Protein AF-A0A348PD63-F1 (afdb_monomer)

Secondary structure (DSSP, 8-state):
-----PPPPP-------SS------PPPS---SS-------S------S-TT-SS-SSEESHHHHHHHHHT-EE--S--TT-SS-SSEESHHHHHHHHHT-EEPP-

Sequence (106 aa):
MGVAVMAPVAADKFSRSSKDKVELAIPTNDDFSSTTVLFSTAGGSTPPACPADLNLNGVVDGPDLAILLGAWGPCPGVCPADFNGDGVVGGSDLSVVLSAWGPCPL

Foldseek 3Di:
DDDDDDDDDDDDDDDDDDDDDDDDDDDDPPDPDPPPPPPPPVDPDPQQPQLQPPVSPQFLDDVSLVLLVVQAFAQPDDDSQPPVPPRGSDPVSSVSSVVRGTGGDD

pLDDT: mean 74.73, std 22.44, range [37.22, 98.38]

Structure (mmCIF, N/CA/C/O backbone):
data_AF-A0A348PD63-F1
#
_entry.id   AF-A0A348PD63-F1
#
loop_
_atom_site.group_PDB
_atom_site.id
_atom_site.type_symbol
_atom_site.label_atom_id
_atom_site.label_alt_id
_atom_site.label_comp_id
_atom_site.label_asym_id
_atom_site.label_entity_id
_atom_site.label_seq_id
_atom_site.pdbx_PDB_ins_code
_atom_site.Cartn_x
_atom_site.Cartn_y
_atom_site.Cartn_z
_atom_site.occupancy
_atom_site.B_iso_or_equiv
_atom_site.auth_seq_id
_atom_site.auth_comp_id
_atom_site.auth_asym_id
_atom_site.auth_atom_id
_atom_site.pdbx_PDB_model_num
ATOM 1 N N . MET A 1 1 ? -22.053 22.975 -63.909 1.00 50.75 1 MET A N 1
ATOM 2 C CA . MET A 1 1 ? -20.599 22.780 -64.084 1.00 50.75 1 MET A CA 1
ATOM 3 C C . MET A 1 1 ? -19.859 23.924 -63.404 1.00 50.75 1 MET A C 1
ATOM 5 O O . MET A 1 1 ? -20.189 25.063 -63.694 1.00 50.75 1 MET A O 1
ATOM 9 N N . GLY A 1 2 ? -18.881 23.617 -62.547 1.00 52.53 2 GLY A N 1
ATOM 10 C CA . GLY A 1 2 ? -17.803 24.542 -62.172 1.00 52.53 2 GLY A CA 1
ATOM 11 C C . GLY A 1 2 ? -18.030 25.390 -60.920 1.00 52.53 2 GLY A C 1
ATOM 12 O O . GLY A 1 2 ? -18.446 26.536 -61.023 1.00 52.53 2 GLY A O 1
ATOM 13 N N . VAL A 1 3 ? -17.661 24.864 -59.751 1.00 46.19 3 VAL A N 1
ATOM 14 C CA . VAL A 1 3 ? -17.217 25.701 -58.627 1.00 46.19 3 VAL A CA 1
ATOM 15 C C . VAL A 1 3 ? -15.694 25.613 -58.574 1.00 46.19 3 VAL A C 1
ATOM 17 O O . VAL A 1 3 ? -15.145 24.523 -58.436 1.00 46.19 3 VAL A O 1
ATOM 20 N N . ALA A 1 4 ? -15.007 26.742 -58.744 1.00 43.75 4 ALA A N 1
ATOM 21 C CA . ALA A 1 4 ? -13.559 26.842 -58.599 1.00 43.75 4 ALA A CA 1
ATOM 22 C C . ALA A 1 4 ? -13.232 27.896 -57.532 1.00 43.75 4 ALA A C 1
ATOM 24 O O . ALA A 1 4 ? -13.240 29.093 -57.792 1.00 43.75 4 ALA A O 1
ATOM 25 N N . VAL A 1 5 ? -13.047 27.382 -56.315 1.00 42.28 5 VAL A N 1
ATOM 26 C CA . VAL A 1 5 ? -11.943 27.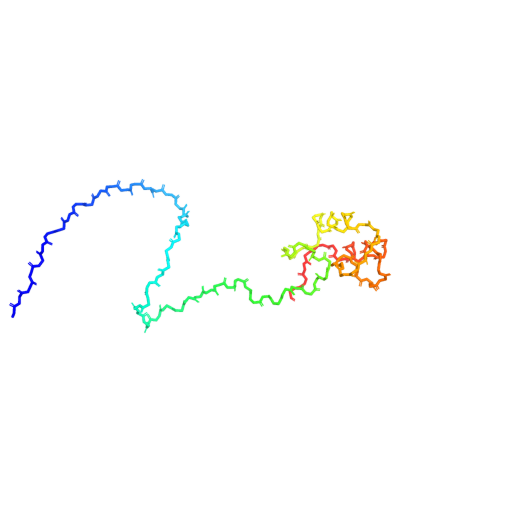645 -55.379 1.00 42.28 5 VAL A CA 1
ATOM 27 C C . VAL A 1 5 ? -11.454 29.096 -55.259 1.00 42.28 5 VAL A C 1
ATOM 29 O O . VAL A 1 5 ? -10.690 29.596 -56.081 1.00 42.28 5 VAL A O 1
ATOM 32 N N . MET A 1 6 ? -11.812 29.715 -54.129 1.00 40.38 6 MET A N 1
ATOM 33 C CA . MET A 1 6 ? -11.092 30.849 -53.547 1.00 40.38 6 MET A CA 1
ATOM 34 C C . MET A 1 6 ? -9.708 30.380 -53.062 1.00 40.38 6 MET A C 1
ATOM 36 O O . MET A 1 6 ? -9.578 29.312 -52.467 1.00 40.38 6 MET A O 1
ATOM 40 N N . ALA A 1 7 ? -8.695 31.196 -53.343 1.00 50.41 7 ALA A N 1
ATOM 41 C CA . ALA A 1 7 ? -7.270 30.978 -53.102 1.00 50.41 7 ALA A CA 1
ATOM 42 C C . ALA A 1 7 ? -6.890 30.593 -51.649 1.00 50.41 7 ALA A C 1
ATOM 44 O O . ALA A 1 7 ? -7.601 30.957 -50.709 1.00 50.41 7 ALA A O 1
ATOM 45 N N . PRO A 1 8 ? -5.739 29.919 -51.437 1.00 42.69 8 PRO A N 1
ATOM 46 C CA . PRO A 1 8 ? -5.274 29.563 -50.102 1.00 42.69 8 PRO A CA 1
ATOM 47 C C . PRO A 1 8 ? -4.754 30.802 -49.360 1.00 42.69 8 PRO A C 1
ATOM 49 O O . PRO A 1 8 ? -3.886 31.521 -49.858 1.00 42.69 8 PRO A O 1
ATOM 52 N N . VAL A 1 9 ? -5.264 31.039 -48.150 1.00 44.38 9 VAL A N 1
ATOM 53 C CA . VAL A 1 9 ? -4.624 31.954 -47.198 1.00 44.38 9 VAL A CA 1
ATOM 54 C C . VAL A 1 9 ? -3.310 31.332 -46.723 1.00 44.38 9 VAL A C 1
ATOM 56 O O . VAL A 1 9 ? -3.218 30.129 -46.477 1.00 44.38 9 VAL A O 1
ATOM 59 N N . ALA A 1 10 ? -2.283 32.173 -46.685 1.00 40.00 10 ALA A N 1
ATOM 60 C CA . ALA A 1 10 ? -0.897 31.829 -46.441 1.00 40.00 10 ALA A CA 1
ATOM 61 C C . ALA A 1 10 ? -0.680 31.042 -45.139 1.00 40.00 10 ALA A C 1
ATOM 63 O O . ALA A 1 10 ? -1.284 31.319 -44.104 1.00 40.00 10 ALA A O 1
ATOM 64 N N . ALA A 1 11 ? 0.243 30.083 -45.211 1.00 45.47 11 ALA A N 1
ATOM 65 C CA . ALA A 1 11 ? 0.757 29.351 -44.068 1.00 45.47 11 ALA A CA 1
ATOM 66 C C . ALA A 1 11 ? 1.606 30.278 -43.189 1.00 45.47 11 ALA A C 1
ATOM 68 O O . ALA A 1 11 ? 2.684 30.715 -43.604 1.00 45.47 11 ALA A O 1
ATOM 69 N N . ASP A 1 12 ? 1.142 30.538 -41.969 1.00 46.16 12 ASP A N 1
ATOM 70 C CA . ASP A 1 12 ? 1.994 31.105 -40.934 1.00 46.16 12 ASP A CA 1
ATOM 71 C C . ASP A 1 12 ? 2.868 30.011 -40.315 1.00 46.16 12 ASP A C 1
ATOM 73 O O . ASP A 1 12 ? 2.448 28.879 -40.057 1.00 46.16 12 ASP A O 1
ATOM 77 N N . LYS A 1 13 ? 4.144 30.349 -40.156 1.00 53.78 13 LYS A N 1
ATOM 78 C CA . LYS A 1 13 ? 5.226 29.427 -39.822 1.00 53.78 13 LYS A CA 1
ATOM 79 C C . LYS A 1 13 ? 5.151 29.051 -38.345 1.00 53.78 13 LYS A C 1
ATOM 81 O O . LYS A 1 13 ? 5.554 29.838 -37.495 1.00 53.78 13 LYS A O 1
ATOM 86 N N . PHE A 1 14 ? 4.769 27.816 -38.028 1.00 37.88 14 PHE A N 1
ATOM 87 C CA . PHE A 1 14 ? 5.011 27.256 -36.697 1.00 37.88 14 PHE A CA 1
ATOM 88 C C . PHE A 1 14 ? 6.195 26.290 -36.730 1.00 37.88 14 PHE A C 1
ATOM 90 O O . PHE A 1 14 ? 6.068 25.091 -36.968 1.00 37.88 14 PHE A O 1
ATOM 97 N N . SER A 1 15 ? 7.383 26.851 -36.506 1.00 51.31 15 SER A N 1
ATOM 98 C CA . SER A 1 15 ? 8.586 26.079 -36.211 1.00 51.31 15 SER A CA 1
ATOM 99 C C . SER A 1 15 ? 8.481 25.504 -34.799 1.00 51.31 15 SER A C 1
ATOM 101 O O . SER A 1 15 ? 8.611 26.251 -33.832 1.00 51.31 15 SER A O 1
ATOM 103 N N . ARG A 1 16 ? 8.290 24.185 -34.668 1.00 48.16 16 ARG A N 1
ATOM 104 C CA . ARG A 1 16 ? 8.768 23.419 -33.505 1.00 48.16 16 ARG A CA 1
ATOM 105 C C . ARG A 1 16 ? 9.311 22.071 -33.959 1.00 48.16 16 ARG A C 1
ATOM 107 O O . ARG A 1 16 ? 8.589 21.089 -34.092 1.00 48.16 16 ARG A O 1
ATOM 114 N N . SER A 1 17 ? 10.620 22.054 -34.189 1.00 44.09 17 SER A N 1
ATOM 115 C CA . SER A 1 17 ? 11.414 20.834 -34.115 1.00 44.09 17 SER A CA 1
ATOM 116 C C . SER A 1 17 ? 11.583 20.460 -32.645 1.00 44.09 17 SER A C 1
ATOM 118 O O . SER A 1 17 ? 12.154 21.238 -31.884 1.00 44.09 17 SER A O 1
ATOM 120 N N . SER A 1 18 ? 11.064 19.288 -32.277 1.00 52.88 18 SER A N 1
ATOM 121 C CA . SER A 1 18 ? 11.680 18.298 -31.378 1.00 52.88 18 SER A CA 1
ATOM 122 C C . SER A 1 18 ? 10.631 17.616 -30.493 1.00 52.88 18 SER A C 1
ATOM 124 O O . SER A 1 18 ? 10.382 18.056 -29.381 1.00 52.88 18 SER A O 1
ATOM 126 N N . LYS A 1 19 ? 10.061 16.551 -31.079 1.00 54.03 19 LYS A N 1
ATOM 127 C CA . LYS A 1 19 ? 9.475 15.315 -30.523 1.00 54.03 19 LYS A CA 1
ATOM 128 C C . LYS A 1 19 ? 8.501 15.430 -29.332 1.00 54.03 19 LYS A C 1
ATOM 130 O O . LYS A 1 19 ? 8.819 15.966 -28.284 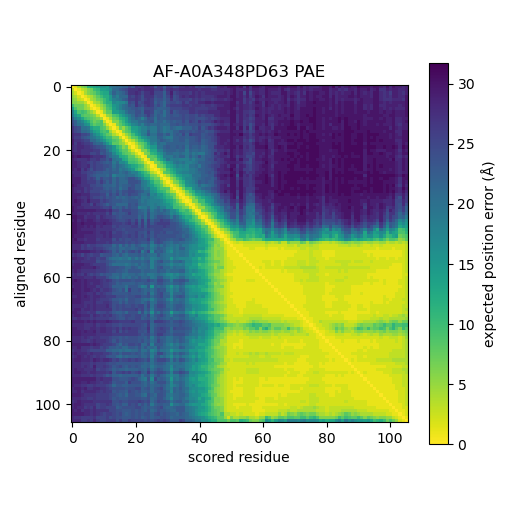1.00 54.03 19 LYS A O 1
ATOM 135 N N . ASP A 1 20 ? 7.330 14.828 -29.553 1.00 53.31 20 ASP A N 1
ATOM 136 C CA . ASP A 1 20 ? 6.292 14.466 -28.575 1.00 53.31 20 ASP A CA 1
ATOM 137 C C . ASP A 1 20 ? 5.284 15.577 -28.226 1.00 53.31 20 ASP A C 1
ATOM 139 O O . ASP A 1 20 ? 5.226 16.127 -27.130 1.00 53.31 20 ASP A O 1
ATOM 143 N N . LYS A 1 21 ? 4.432 15.900 -29.211 1.00 44.31 21 LYS A N 1
ATOM 144 C CA . LYS A 1 21 ? 3.238 16.739 -29.036 1.00 44.31 21 LYS A CA 1
ATOM 145 C C . LYS A 1 21 ? 2.072 15.862 -28.565 1.00 44.31 21 LYS A C 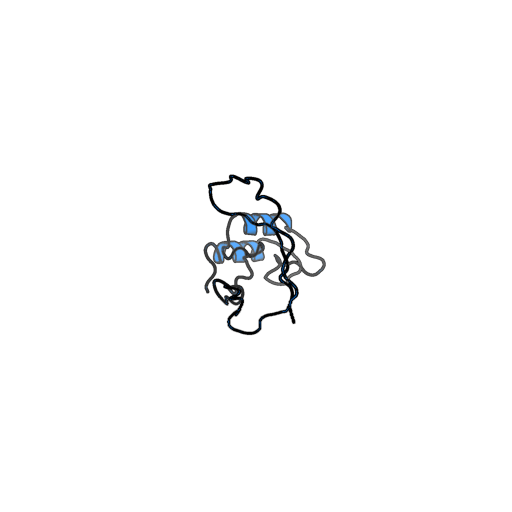1
ATOM 147 O O . LYS A 1 21 ? 1.530 15.106 -29.365 1.00 44.31 21 LYS A O 1
ATOM 152 N N . VAL A 1 22 ? 1.640 16.003 -27.313 1.00 37.22 22 VAL A N 1
ATOM 153 C CA . VAL A 1 22 ? 0.293 15.575 -26.904 1.00 37.22 22 VAL A CA 1
ATOM 154 C C . VAL A 1 22 ? -0.607 16.803 -26.969 1.00 37.22 22 VAL A C 1
ATOM 156 O O . VAL A 1 22 ? -0.566 17.657 -26.091 1.00 37.22 22 VAL A O 1
ATOM 159 N N . GLU A 1 23 ? -1.391 16.916 -28.039 1.00 46.69 23 GLU A N 1
ATOM 160 C CA . GLU A 1 23 ? -2.512 17.851 -28.105 1.00 46.69 23 GLU A CA 1
ATOM 161 C C . GLU A 1 23 ? -3.779 17.073 -28.442 1.00 46.69 23 GLU A C 1
ATOM 163 O O . GLU A 1 23 ? -3.831 16.326 -29.417 1.00 46.69 23 GLU A O 1
ATOM 168 N N . LEU A 1 24 ? -4.769 17.226 -27.570 1.00 53.41 24 LEU A N 1
ATOM 169 C CA . LEU A 1 24 ? -6.056 16.547 -27.586 1.00 53.41 24 LEU A CA 1
ATOM 170 C C . LEU A 1 24 ? -6.883 17.010 -28.799 1.00 53.41 24 LEU A C 1
ATOM 172 O O . LEU A 1 24 ? -7.317 18.158 -28.842 1.00 53.41 24 LEU A O 1
ATOM 176 N N . ALA A 1 25 ? -7.140 16.119 -29.759 1.00 47.34 25 ALA A N 1
ATOM 177 C CA . ALA A 1 25 ? -8.133 16.316 -30.816 1.00 47.34 25 ALA A CA 1
ATOM 178 C C . ALA A 1 25 ? -8.924 15.013 -31.017 1.00 47.34 25 ALA A C 1
ATOM 180 O O . ALA A 1 25 ? -8.345 13.975 -31.329 1.00 47.34 25 ALA A O 1
ATOM 181 N N . ILE A 1 26 ? -10.241 15.057 -30.802 1.00 51.28 26 ILE A N 1
ATOM 182 C CA . ILE A 1 26 ? -11.151 13.920 -31.013 1.00 51.28 26 ILE A CA 1
ATOM 183 C C . ILE A 1 26 ? -11.473 13.865 -32.518 1.00 51.28 26 ILE A C 1
ATOM 185 O O . ILE A 1 26 ? -12.005 14.855 -33.025 1.00 51.28 26 ILE A O 1
ATOM 189 N N . PRO A 1 27 ? -11.154 12.786 -33.262 1.00 47.41 27 PRO A N 1
ATOM 190 C CA . PRO A 1 27 ? -11.423 12.751 -34.696 1.00 47.41 27 PRO A CA 1
ATOM 191 C C . PRO A 1 27 ? -12.920 12.556 -34.977 1.00 47.41 27 PRO A C 1
ATOM 193 O O . PRO A 1 27 ? -13.579 11.714 -34.365 1.00 47.41 27 PRO A O 1
ATOM 196 N N . THR A 1 28 ? -13.446 13.351 -35.911 1.00 50.56 28 THR A N 1
ATOM 197 C CA . THR A 1 28 ? -14.802 13.238 -36.459 1.00 50.56 28 THR A CA 1
ATOM 198 C C . THR A 1 28 ? -14.941 11.965 -37.290 1.00 50.56 28 THR A C 1
ATOM 200 O O . THR A 1 28 ? -14.052 11.584 -38.047 1.00 50.56 28 THR A O 1
ATOM 203 N N . ASN A 1 29 ? -16.078 11.312 -37.111 1.00 54.47 29 ASN A N 1
ATOM 204 C CA . ASN A 1 29 ? -16.483 10.010 -37.620 1.00 54.47 29 ASN A CA 1
ATOM 205 C C . ASN A 1 29 ? -16.767 9.978 -39.134 1.00 54.47 29 ASN A C 1
ATOM 207 O O . ASN A 1 29 ? -17.899 9.713 -39.521 1.00 54.47 29 ASN A O 1
ATOM 211 N N . ASP A 1 30 ? -15.753 10.161 -39.976 1.00 57.59 30 ASP A N 1
ATOM 212 C CA . ASP A 1 30 ? -15.858 9.932 -41.423 1.00 57.59 30 ASP A CA 1
ATOM 213 C C . ASP A 1 30 ? -14.529 9.382 -41.968 1.00 57.59 30 ASP A C 1
ATOM 215 O O . ASP A 1 30 ? -13.677 10.150 -42.385 1.00 57.59 30 ASP A O 1
ATOM 219 N N . ASP A 1 31 ? -14.330 8.059 -41.856 1.00 51.94 31 ASP A N 1
ATOM 220 C CA . ASP A 1 31 ? -13.575 7.186 -42.785 1.00 51.94 31 ASP A CA 1
ATOM 221 C C . ASP A 1 31 ? -13.373 5.795 -42.141 1.00 51.94 31 ASP A C 1
ATOM 223 O O . ASP A 1 31 ? -12.373 5.488 -41.487 1.00 51.94 31 ASP A O 1
ATOM 227 N N . PHE A 1 32 ? -14.366 4.914 -42.310 1.00 61.03 32 PHE A N 1
ATOM 228 C CA . PHE A 1 32 ? -14.274 3.501 -41.927 1.00 61.03 32 PHE A CA 1
ATOM 229 C C . PHE A 1 32 ? -13.509 2.721 -43.008 1.00 61.03 32 PHE A C 1
ATOM 231 O O . PHE A 1 32 ? -14.097 2.040 -43.842 1.00 61.03 32 PHE A O 1
ATOM 238 N N . SER A 1 33 ? -12.183 2.838 -43.016 1.00 61.81 33 SER A N 1
ATOM 239 C CA . SER A 1 33 ? -11.286 1.850 -43.623 1.00 61.81 33 SER A CA 1
ATOM 240 C C . SER A 1 33 ? -9.884 2.031 -43.046 1.00 61.81 33 SER A C 1
ATOM 242 O O . SER A 1 33 ? -9.203 3.013 -43.321 1.00 61.81 33 SER A O 1
ATOM 244 N N . SER A 1 34 ? -9.460 1.064 -42.232 1.00 55.31 34 SER A N 1
ATOM 245 C CA . SER A 1 34 ? -8.131 0.999 -41.606 1.00 55.31 34 SER A CA 1
ATOM 246 C C . SER A 1 34 ? -7.786 2.160 -40.666 1.00 55.31 34 SER A C 1
ATOM 248 O O . SER A 1 34 ? -6.684 2.693 -40.688 1.00 55.31 34 SER A O 1
ATOM 250 N N . THR A 1 35 ? -8.702 2.486 -39.757 1.00 55.75 35 THR A N 1
ATOM 251 C CA . THR A 1 35 ? -8.343 3.009 -38.431 1.00 55.75 35 THR A CA 1
ATOM 252 C C . THR A 1 35 ? -8.821 1.994 -37.405 1.00 55.75 35 THR A C 1
ATOM 254 O O . THR A 1 35 ? -9.768 2.196 -36.651 1.00 55.75 35 THR A O 1
ATOM 257 N N . THR A 1 36 ? -8.156 0.839 -37.392 1.00 51.09 36 THR A N 1
ATOM 258 C CA . THR A 1 36 ? -8.033 0.110 -36.136 1.00 51.09 36 THR A CA 1
ATOM 259 C C . THR A 1 36 ? -7.173 1.014 -35.277 1.00 51.09 36 THR A C 1
ATOM 261 O O . THR A 1 36 ? -5.953 1.051 -35.426 1.00 51.09 36 THR A O 1
ATOM 264 N N . VAL A 1 37 ? -7.815 1.808 -34.426 1.00 55.50 37 VAL A N 1
ATOM 265 C CA . VAL A 1 37 ? -7.188 2.279 -33.201 1.00 55.50 37 VAL A CA 1
ATOM 266 C C . VAL A 1 37 ? -6.715 1.022 -32.486 1.00 55.50 37 VAL A C 1
ATOM 268 O O . VAL A 1 37 ? -7.450 0.367 -31.753 1.00 55.50 37 VAL A O 1
ATOM 271 N N . LEU A 1 38 ? -5.480 0.622 -32.779 1.00 60.38 38 LEU A N 1
ATOM 272 C CA . LEU A 1 38 ? -4.708 -0.197 -31.880 1.00 60.38 38 LEU A CA 1
ATOM 273 C C . LEU A 1 38 ? -4.532 0.713 -30.673 1.00 60.38 38 LEU A C 1
ATOM 275 O O . LEU A 1 38 ? -3.552 1.446 -30.553 1.00 60.38 38 LEU A O 1
ATOM 279 N N . PHE A 1 39 ? -5.528 0.702 -29.789 1.00 59.03 39 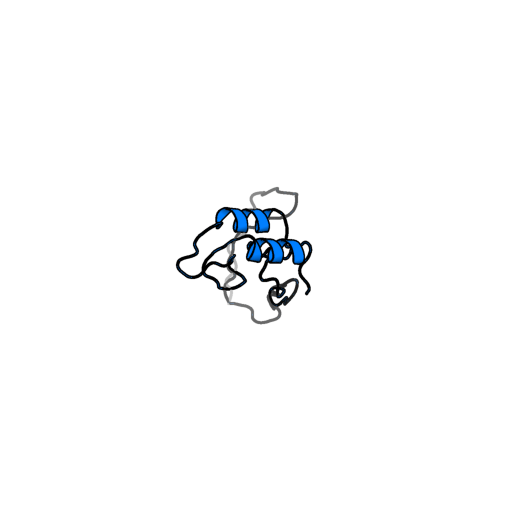PHE A N 1
ATOM 280 C CA . PHE A 1 39 ? -5.241 0.793 -28.380 1.00 59.03 39 PHE A CA 1
ATOM 281 C C . PHE A 1 39 ? -4.226 -0.325 -28.171 1.00 59.03 39 PHE A C 1
ATOM 283 O O . PHE A 1 39 ? -4.585 -1.487 -27.999 1.00 59.03 39 PHE A O 1
ATOM 290 N N . SER A 1 40 ? -2.942 -0.003 -28.319 1.00 54.28 40 SER A N 1
ATOM 291 C CA . SER A 1 40 ? -1.899 -0.785 -27.698 1.00 54.28 40 SER A CA 1
ATOM 292 C C . SER A 1 40 ? -2.178 -0.645 -26.214 1.00 54.28 40 SER A C 1
ATOM 294 O O . SER A 1 40 ? -1.604 0.192 -25.526 1.00 54.28 40 SER A O 1
ATOM 296 N N . THR A 1 41 ? -3.084 -1.481 -25.719 1.00 52.44 41 THR A N 1
ATOM 297 C CA . THR A 1 41 ? -2.838 -2.181 -24.478 1.00 52.44 41 THR A CA 1
ATOM 298 C C . THR A 1 41 ? -1.505 -2.879 -24.707 1.00 52.44 41 THR A C 1
ATOM 300 O O . THR A 1 41 ? -1.445 -3.969 -25.281 1.00 52.44 41 THR A O 1
ATOM 303 N N . ALA A 1 42 ? -0.407 -2.195 -24.389 1.00 57.81 42 ALA A N 1
ATOM 304 C CA . ALA A 1 42 ? 0.837 -2.884 -24.128 1.00 57.81 42 ALA A CA 1
ATOM 305 C C . ALA A 1 42 ? 0.503 -3.880 -23.009 1.00 57.81 42 ALA A C 1
ATOM 307 O O . ALA A 1 42 ? 0.344 -3.483 -21.864 1.00 57.81 42 ALA A O 1
ATOM 308 N N . GLY A 1 43 ? 0.255 -5.133 -23.393 1.00 53.78 43 GLY A N 1
ATOM 309 C CA . GLY A 1 43 ? -0.278 -6.167 -22.518 1.00 53.78 43 GLY A CA 1
ATOM 310 C C . GLY A 1 43 ? -1.772 -6.009 -22.240 1.00 53.78 43 GLY A C 1
ATOM 311 O O . GLY A 1 43 ? -2.199 -5.159 -21.470 1.00 53.78 43 GLY A O 1
ATOM 312 N N . GLY A 1 44 ? -2.580 -6.920 -22.777 1.00 55.66 44 GLY A N 1
ATOM 313 C CA . GLY A 1 44 ? -3.706 -7.420 -21.997 1.00 55.66 44 GLY A CA 1
ATOM 314 C C . GLY A 1 44 ? -3.142 -8.209 -20.818 1.00 55.66 44 GLY A C 1
ATOM 315 O O . GLY A 1 44 ? -3.158 -9.432 -20.844 1.00 55.66 44 GLY A O 1
ATOM 316 N N . SER A 1 45 ? -2.566 -7.524 -19.834 1.00 54.06 45 SER A N 1
ATOM 317 C CA . SER A 1 45 ? -2.401 -8.085 -18.509 1.00 54.06 45 SER A CA 1
ATOM 318 C C . SER A 1 45 ? -3.752 -7.903 -17.837 1.00 54.06 45 SER A C 1
ATOM 320 O O . SER A 1 45 ? -4.187 -6.792 -17.536 1.00 54.06 45 SER A O 1
ATOM 322 N N . THR A 1 46 ? -4.452 -9.006 -17.584 1.00 56.28 46 THR A N 1
ATOM 323 C CA . THR A 1 46 ? -5.190 -9.072 -16.321 1.00 56.28 46 THR A CA 1
ATOM 324 C C . THR A 1 46 ? -4.268 -8.470 -15.262 1.00 56.28 46 THR A C 1
ATOM 326 O O . THR A 1 46 ? -3.109 -8.902 -15.250 1.00 56.28 46 THR A O 1
ATOM 329 N N . PRO A 1 47 ? -4.692 -7.450 -14.477 1.00 56.94 47 PRO A N 1
ATOM 330 C CA . PRO A 1 47 ? -3.836 -6.892 -13.441 1.00 56.94 47 PRO A CA 1
ATOM 331 C C . PRO A 1 47 ? -3.231 -8.088 -12.724 1.00 56.94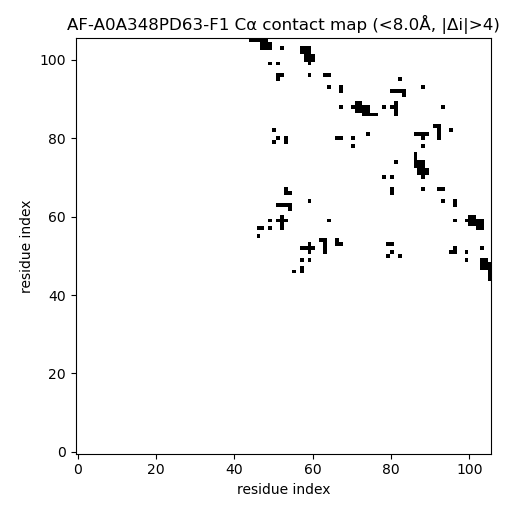 47 PRO A C 1
ATOM 333 O O . PRO A 1 47 ? -4.003 -8.986 -12.351 1.00 56.94 47 PRO A O 1
ATOM 336 N N . PRO A 1 48 ? -1.894 -8.202 -12.702 1.00 59.50 48 PRO A N 1
ATOM 337 C CA . PRO A 1 48 ? -1.276 -9.392 -12.164 1.00 59.50 48 PRO A CA 1
ATOM 338 C C . PRO A 1 48 ? -1.872 -9.609 -10.779 1.00 59.50 48 PRO A C 1
ATOM 340 O O . PRO A 1 48 ? -2.143 -8.634 -10.075 1.00 59.50 48 PRO A O 1
ATOM 343 N N . ALA A 1 49 ? -2.203 -10.858 -10.448 1.00 73.00 49 ALA A N 1
ATOM 344 C CA . ALA A 1 49 ? -2.888 -11.196 -9.205 1.00 73.00 49 ALA A CA 1
ATOM 345 C C . ALA A 1 49 ? -1.938 -10.951 -8.022 1.00 73.00 49 ALA A C 1
ATOM 347 O O . ALA A 1 49 ? -1.368 -11.871 -7.444 1.00 73.00 49 ALA A O 1
ATOM 348 N N . CYS A 1 50 ? -1.757 -9.678 -7.702 1.00 88.19 50 CYS A N 1
ATOM 349 C CA . CYS A 1 50 ? -0.884 -9.114 -6.701 1.00 88.19 50 CYS A CA 1
ATOM 350 C C . CYS A 1 50 ? -1.754 -8.305 -5.756 1.00 88.19 50 CYS A C 1
ATOM 352 O O . CYS A 1 50 ? -1.859 -7.090 -5.898 1.00 88.19 50 CYS A O 1
ATOM 354 N N . PRO A 1 51 ? -2.394 -8.958 -4.778 1.00 91.69 51 PRO A N 1
ATOM 355 C CA . PRO A 1 51 ? -3.168 -8.238 -3.777 1.00 91.69 51 PRO A CA 1
ATOM 356 C C . PRO A 1 51 ? -2.325 -7.175 -3.056 1.00 91.69 51 PRO A C 1
ATOM 358 O O . PRO A 1 51 ? -2.846 -6.133 -2.688 1.00 91.69 51 PRO A O 1
ATOM 361 N N . ALA A 1 52 ? -1.020 -7.428 -2.901 1.00 95.25 52 ALA A N 1
ATOM 362 C CA . ALA A 1 52 ? -0.077 -6.544 -2.224 1.00 95.25 52 ALA A CA 1
ATOM 363 C C . ALA A 1 52 ? 0.396 -5.328 -3.047 1.00 95.25 52 ALA A C 1
ATOM 365 O O . ALA A 1 52 ? 1.054 -4.464 -2.474 1.00 95.25 52 ALA A O 1
ATOM 366 N N . ASP A 1 53 ? 0.087 -5.248 -4.347 1.00 95.75 53 ASP A N 1
ATOM 367 C CA . ASP A 1 53 ? 0.346 -4.051 -5.163 1.00 95.75 53 ASP A CA 1
ATOM 368 C C . ASP A 1 53 ? -0.822 -3.076 -4.966 1.00 95.75 53 ASP A C 1
ATOM 370 O O . ASP A 1 53 ? -1.847 -3.126 -5.647 1.00 95.75 53 ASP A O 1
ATOM 374 N N . LEU A 1 54 ? -0.695 -2.230 -3.948 1.00 95.12 54 LEU A N 1
ATOM 375 C CA . LEU A 1 54 ? -1.751 -1.339 -3.482 1.00 95.12 54 LEU A CA 1
ATOM 376 C C . LEU A 1 54 ? -1.863 -0.078 -4.341 1.00 95.12 54 LEU A C 1
ATOM 378 O O . LEU A 1 54 ? -2.918 0.562 -4.354 1.00 95.12 54 LEU A O 1
ATOM 382 N N . ASN A 1 55 ? -0.792 0.293 -5.044 1.00 94.75 55 ASN A N 1
ATOM 383 C CA . ASN A 1 55 ? -0.781 1.438 -5.952 1.00 94.75 55 ASN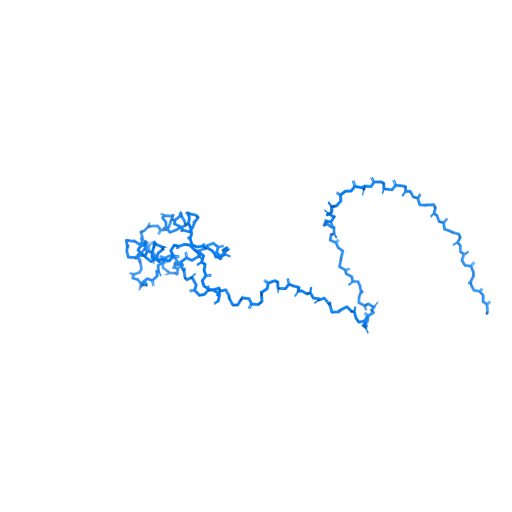 A CA 1
ATOM 384 C C . ASN A 1 55 ? -0.986 1.063 -7.436 1.00 94.75 55 ASN A C 1
ATOM 386 O O . ASN A 1 55 ? -1.177 1.959 -8.262 1.00 94.75 55 ASN A O 1
ATOM 390 N N . LEU A 1 56 ? -1.046 -0.237 -7.744 1.00 92.75 56 LEU A N 1
ATOM 391 C CA . LEU A 1 56 ? -1.345 -0.825 -9.052 1.00 92.75 56 LEU A CA 1
ATOM 392 C C . LEU A 1 56 ? -0.312 -0.480 -10.136 1.00 92.75 56 LEU A C 1
ATOM 394 O O . LEU A 1 56 ? -0.671 -0.279 -11.302 1.00 92.75 56 LEU A O 1
ATOM 398 N N . ASN A 1 57 ? 0.970 -0.398 -9.771 1.00 92.69 57 ASN A N 1
ATOM 399 C CA . ASN A 1 57 ? 2.063 -0.121 -10.714 1.00 92.69 57 ASN A CA 1
ATOM 400 C C . ASN A 1 57 ? 2.736 -1.391 -11.279 1.00 92.69 57 ASN A C 1
ATOM 402 O O . ASN A 1 57 ? 3.635 -1.278 -12.117 1.00 92.69 57 ASN A O 1
ATOM 406 N N . GLY A 1 58 ? 2.312 -2.584 -10.856 1.00 92.00 58 GLY A N 1
ATOM 407 C CA . GLY A 1 58 ? 2.869 -3.872 -11.266 1.00 92.00 58 GLY A CA 1
ATOM 408 C C . GLY A 1 58 ? 4.112 -4.315 -10.486 1.00 92.00 58 GLY A C 1
ATOM 409 O O . GLY A 1 58 ? 4.798 -5.247 -10.920 1.00 92.00 58 GLY A O 1
ATOM 410 N N . VAL A 1 59 ? 4.437 -3.676 -9.363 1.00 94.56 59 VAL A N 1
ATOM 411 C CA . VAL A 1 59 ? 5.543 -4.049 -8.474 1.00 94.56 59 VAL A CA 1
ATOM 412 C C . VAL A 1 59 ? 5.139 -3.811 -7.021 1.00 94.56 59 VAL A C 1
ATOM 414 O O . VAL A 1 59 ? 4.573 -2.784 -6.700 1.00 94.56 59 VAL A O 1
ATOM 417 N N . VAL A 1 60 ? 5.457 -4.749 -6.130 1.00 96.56 60 VAL A N 1
ATOM 418 C CA . VAL A 1 60 ? 5.283 -4.561 -4.685 1.00 96.56 60 VAL A CA 1
ATOM 419 C C . VAL A 1 60 ? 6.575 -3.989 -4.117 1.00 96.56 60 VAL A C 1
ATOM 421 O O . VAL A 1 60 ? 7.590 -4.694 -4.034 1.00 96.56 60 VAL A O 1
ATOM 424 N N . ASP A 1 61 ? 6.563 -2.710 -3.750 1.00 97.75 61 ASP A N 1
ATOM 425 C CA . ASP A 1 61 ? 7.740 -2.015 -3.234 1.00 97.75 61 ASP A CA 1
ATOM 426 C C . ASP A 1 61 ? 7.429 -1.002 -2.111 1.00 97.75 61 ASP A C 1
ATOM 428 O O . ASP A 1 61 ? 6.471 -1.131 -1.345 1.00 97.75 61 ASP A O 1
ATOM 432 N N . GLY A 1 62 ? 8.330 -0.036 -1.905 1.00 98.31 62 GLY A N 1
ATOM 433 C CA . GLY A 1 62 ? 8.243 0.937 -0.813 1.00 98.31 62 GLY A CA 1
ATOM 434 C C . GLY A 1 62 ? 6.926 1.729 -0.784 1.00 98.31 62 GLY A C 1
ATOM 435 O O . GLY A 1 62 ? 6.346 1.857 0.294 1.00 98.31 62 GLY A O 1
ATOM 436 N N . PRO A 1 63 ? 6.451 2.271 -1.919 1.00 98.31 63 PRO A N 1
ATOM 437 C CA . PRO A 1 63 ? 5.102 2.806 -2.076 1.00 98.31 63 PRO A CA 1
ATOM 438 C C . PRO A 1 63 ? 3.977 1.939 -1.493 1.00 98.31 63 PRO A C 1
ATOM 440 O O . PRO A 1 63 ? 3.172 2.459 -0.721 1.00 98.31 63 PRO A O 1
ATOM 443 N N . ASP A 1 64 ? 3.936 0.636 -1.774 1.00 98.12 64 ASP A N 1
ATOM 444 C CA . ASP A 1 64 ? 2.884 -0.252 -1.252 1.00 98.12 64 ASP A CA 1
ATOM 445 C C . ASP A 1 64 ? 3.004 -0.454 0.252 1.00 98.12 64 ASP A C 1
ATOM 447 O O . ASP A 1 64 ? 2.017 -0.367 0.986 1.00 98.12 64 ASP A O 1
ATOM 451 N N . LEU A 1 65 ? 4.234 -0.623 0.741 1.00 98.31 65 LEU A N 1
ATOM 452 C CA . LEU A 1 65 ? 4.499 -0.666 2.174 1.00 98.31 65 LEU A CA 1
ATOM 453 C C . LEU A 1 65 ? 4.055 0.631 2.869 1.00 98.31 65 LEU A C 1
ATOM 455 O O . LEU A 1 65 ? 3.485 0.584 3.958 1.00 98.31 65 LEU A O 1
ATOM 459 N N . ALA A 1 66 ? 4.291 1.792 2.258 1.00 98.38 66 ALA A N 1
ATOM 460 C CA . ALA A 1 66 ? 3.870 3.076 2.808 1.00 98.38 66 ALA A CA 1
ATOM 461 C C . ALA A 1 66 ? 2.340 3.203 2.859 1.00 98.38 66 ALA A C 1
ATOM 463 O O . ALA A 1 66 ? 1.815 3.735 3.838 1.00 98.38 66 ALA A O 1
ATOM 464 N N . ILE A 1 67 ? 1.625 2.682 1.856 1.00 97.94 67 ILE A N 1
ATOM 465 C CA . ILE A 1 67 ? 0.156 2.626 1.864 1.00 97.94 67 ILE A CA 1
ATOM 466 C C . ILE A 1 67 ? -0.335 1.726 3.003 1.00 97.94 67 ILE A C 1
ATOM 468 O O . ILE A 1 67 ? -1.206 2.145 3.767 1.00 97.94 67 ILE A O 1
ATOM 472 N N . LEU A 1 68 ? 0.257 0.538 3.176 1.00 97.88 68 LEU A N 1
ATOM 473 C CA . LEU A 1 68 ? -0.093 -0.370 4.272 1.00 97.88 68 LEU A CA 1
ATOM 474 C C . LEU A 1 68 ? 0.136 0.276 5.644 1.00 97.88 68 LEU A C 1
ATOM 476 O O . LEU A 1 68 ? -0.748 0.256 6.497 1.00 97.88 68 LEU A O 1
ATOM 480 N N . LEU A 1 69 ? 1.301 0.893 5.860 1.00 97.56 69 LEU A N 1
ATOM 481 C CA . LEU A 1 69 ? 1.621 1.567 7.122 1.00 97.56 69 LEU A CA 1
ATOM 482 C C . LEU A 1 69 ? 0.740 2.802 7.364 1.00 97.56 69 LEU A C 1
ATOM 484 O O . LEU A 1 69 ? 0.433 3.117 8.512 1.00 97.56 69 LEU A O 1
ATOM 488 N N . GLY A 1 70 ? 0.300 3.481 6.302 1.00 97.00 70 GLY A N 1
ATOM 489 C CA . GLY A 1 70 ? -0.678 4.566 6.386 1.00 97.00 70 GLY A CA 1
ATOM 490 C C . GLY A 1 70 ? -2.067 4.101 6.834 1.00 97.00 70 GLY A C 1
ATOM 491 O O . GLY A 1 70 ? -2.811 4.891 7.412 1.00 97.00 70 GLY A O 1
ATOM 492 N N . ALA A 1 71 ? -2.397 2.828 6.608 1.00 96.44 71 ALA A N 1
ATOM 493 C CA . ALA A 1 71 ? -3.652 2.200 7.011 1.00 96.44 71 ALA A CA 1
ATOM 494 C C . ALA A 1 71 ? -3.563 1.422 8.340 1.00 96.44 71 ALA A C 1
ATOM 496 O O . ALA A 1 71 ? -4.541 0.791 8.731 1.00 96.44 71 ALA A O 1
ATOM 497 N N . TRP A 1 72 ? -2.417 1.452 9.034 1.00 97.94 72 TRP A N 1
ATOM 498 C CA . TRP A 1 72 ? -2.156 0.624 10.215 1.00 97.94 72 TRP A CA 1
ATOM 499 C C . TRP A 1 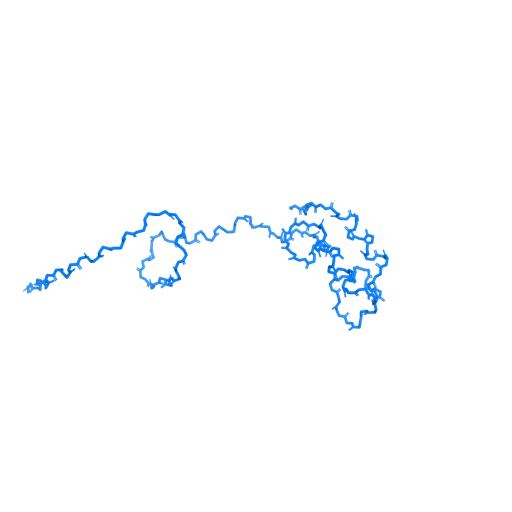72 ? -3.193 0.812 11.330 1.00 97.94 72 TRP A C 1
ATOM 501 O O . TRP A 1 72 ? -3.446 1.932 11.784 1.00 97.94 72 TRP A O 1
ATOM 511 N N . GLY A 1 73 ? -3.715 -0.299 11.850 1.00 97.62 73 GLY A N 1
ATOM 512 C CA . GLY A 1 73 ? -4.710 -0.318 12.918 1.00 97.62 73 GLY A CA 1
ATOM 513 C C . GLY A 1 73 ? -6.102 -0.751 12.443 1.00 97.62 73 GLY A C 1
ATOM 514 O O . GLY A 1 73 ? -6.218 -1.493 11.471 1.00 97.62 73 GLY A O 1
ATOM 515 N N . PRO A 1 74 ? -7.172 -0.366 13.164 1.00 97.56 74 PRO A N 1
ATOM 516 C CA . PRO A 1 74 ? -8.522 -0.840 12.873 1.00 97.56 74 PRO A CA 1
ATOM 517 C C . PRO A 1 74 ? -8.991 -0.485 11.460 1.00 97.56 74 PRO A C 1
ATOM 519 O O . PRO A 1 74 ? -8.920 0.673 11.049 1.00 97.56 74 PRO A O 1
ATOM 522 N N . CYS A 1 75 ? -9.572 -1.467 10.779 1.00 95.56 75 CYS A N 1
ATOM 523 C CA . CYS A 1 75 ? -10.226 -1.337 9.487 1.00 95.56 75 CYS A CA 1
ATOM 524 C C . CYS A 1 75 ? -11.755 -1.498 9.632 1.00 95.56 75 CYS A C 1
ATOM 526 O O . CYS A 1 75 ? -12.306 -2.585 9.444 1.00 95.56 75 CYS A O 1
ATOM 528 N N . PRO A 1 76 ? -12.499 -0.433 9.979 1.00 86.69 76 PRO A N 1
ATOM 529 C CA . PRO A 1 76 ? -13.955 -0.480 9.982 1.00 86.69 76 PRO A CA 1
ATOM 530 C C . PRO A 1 76 ? -14.484 -0.384 8.541 1.00 86.69 76 PRO A C 1
ATOM 532 O O . PRO A 1 76 ? -14.865 0.691 8.080 1.00 86.69 76 PRO A O 1
ATOM 535 N N . GLY A 1 77 ? -14.505 -1.503 7.814 1.00 86.94 77 GLY A N 1
ATOM 536 C CA . GLY A 1 77 ? -15.088 -1.589 6.473 1.00 86.94 77 GLY A CA 1
ATOM 537 C C . GLY A 1 77 ? -14.208 -2.339 5.482 1.00 86.94 77 GLY A C 1
ATOM 538 O O . GLY A 1 77 ? -13.668 -3.390 5.797 1.00 86.94 77 GLY A O 1
ATOM 539 N N . VAL A 1 78 ? -14.113 -1.817 4.259 1.00 87.94 78 VAL A N 1
ATOM 540 C CA . VAL A 1 78 ? -13.259 -2.389 3.213 1.00 87.94 78 VAL A CA 1
ATOM 541 C C . VAL A 1 78 ? -11.912 -1.679 3.250 1.00 87.94 78 VAL A C 1
ATOM 543 O O . VAL A 1 78 ? -11.841 -0.501 2.899 1.00 87.94 78 VAL A O 1
ATOM 546 N N . CYS A 1 79 ? -10.852 -2.391 3.635 1.00 93.06 79 CYS A N 1
ATOM 547 C CA . CYS A 1 79 ? -9.480 -1.909 3.501 1.00 93.06 79 CYS A CA 1
ATOM 548 C C . CYS A 1 79 ? -8.723 -2.781 2.508 1.00 93.06 79 CYS A C 1
ATOM 550 O O . CYS A 1 79 ? -8.591 -3.979 2.735 1.00 93.06 79 CYS A O 1
ATOM 552 N N . PRO A 1 80 ? -8.167 -2.190 1.441 1.00 93.69 80 PRO A N 1
ATOM 553 C CA . PRO A 1 80 ? -7.328 -2.925 0.500 1.00 93.69 80 PRO A CA 1
ATOM 554 C C . PRO A 1 80 ? -6.083 -3.554 1.141 1.00 93.69 80 PRO A C 1
ATOM 556 O O . PRO A 1 80 ? -5.578 -4.536 0.620 1.00 93.69 80 PRO A O 1
ATOM 559 N N . ALA A 1 81 ? -5.601 -2.990 2.256 1.00 96.38 81 ALA A N 1
ATOM 560 C CA . ALA A 1 81 ? -4.428 -3.469 2.988 1.00 96.38 81 ALA A CA 1
ATOM 561 C C . ALA A 1 81 ? -4.744 -4.511 4.081 1.00 96.38 81 ALA A C 1
ATOM 563 O O . ALA A 1 81 ? -3.815 -4.963 4.739 1.00 96.38 81 ALA A O 1
ATOM 564 N N . ASP A 1 82 ? -6.019 -4.859 4.304 1.00 97.25 82 ASP A N 1
ATOM 565 C CA . ASP A 1 82 ? -6.427 -5.959 5.192 1.00 97.25 82 ASP A CA 1
ATOM 566 C C . ASP A 1 82 ? -6.572 -7.228 4.340 1.00 97.25 82 ASP A C 1
ATOM 568 O O . ASP A 1 82 ? -7.609 -7.487 3.723 1.00 97.25 82 ASP A O 1
ATOM 572 N N . PHE A 1 83 ? -5.477 -7.977 4.224 1.00 95.75 83 PHE A N 1
ATOM 573 C CA . PHE A 1 83 ? -5.390 -9.135 3.337 1.00 95.75 83 PHE A CA 1
ATOM 574 C C . PHE A 1 83 ? -5.940 -10.403 3.980 1.00 95.75 83 PHE A C 1
ATOM 576 O O . PHE A 1 83 ? -6.332 -11.330 3.266 1.00 95.75 83 PHE A O 1
ATOM 583 N N . ASN A 1 84 ? -5.935 -10.475 5.312 1.00 94.69 84 ASN A N 1
ATOM 584 C CA . ASN A 1 84 ? -6.453 -11.626 6.043 1.00 94.69 84 ASN A CA 1
ATOM 585 C C . ASN A 1 84 ? -7.945 -11.478 6.411 1.00 94.69 84 ASN A C 1
ATOM 587 O O . ASN A 1 84 ? -8.577 -12.479 6.758 1.00 94.69 84 ASN A O 1
ATOM 591 N N . GLY A 1 85 ? -8.510 -10.275 6.278 1.00 94.19 85 GLY A N 1
ATOM 592 C CA . GLY A 1 85 ? -9.911 -9.962 6.528 1.00 94.19 85 GLY A CA 1
ATOM 593 C C . GLY A 1 85 ? -10.284 -9.974 8.008 1.00 94.19 85 GLY A C 1
ATOM 594 O O . GLY A 1 85 ? -11.440 -10.266 8.331 1.00 94.19 85 GLY A O 1
ATOM 595 N N . ASP A 1 86 ? -9.331 -9.731 8.911 1.00 95.69 86 ASP A N 1
ATOM 596 C CA . ASP A 1 86 ? -9.578 -9.743 10.357 1.00 95.69 86 ASP A CA 1
ATOM 597 C C . ASP A 1 86 ? -10.102 -8.401 10.905 1.00 95.69 86 ASP A C 1
ATOM 599 O O . ASP A 1 86 ? -10.480 -8.307 12.080 1.00 95.69 86 ASP A O 1
ATOM 603 N N . GLY A 1 87 ? -10.211 -7.385 10.042 1.00 96.31 87 GLY A N 1
ATOM 604 C CA . GLY A 1 87 ? -10.682 -6.052 10.388 1.00 96.31 87 GLY A CA 1
ATOM 605 C C . GLY A 1 87 ? -9.601 -5.167 11.009 1.00 96.31 87 GLY A C 1
ATOM 606 O O . GLY A 1 87 ? -9.934 -4.120 11.577 1.00 96.31 87 GLY A O 1
ATOM 607 N N . VAL A 1 88 ? -8.324 -5.548 10.934 1.00 97.25 88 VAL A N 1
ATOM 608 C CA . VAL A 1 88 ? -7.177 -4.779 11.424 1.00 97.25 88 VAL A CA 1
ATOM 609 C C . VAL A 1 88 ? -6.011 -4.907 10.445 1.00 97.25 88 VAL A C 1
ATOM 611 O O . VAL A 1 88 ? -5.491 -5.986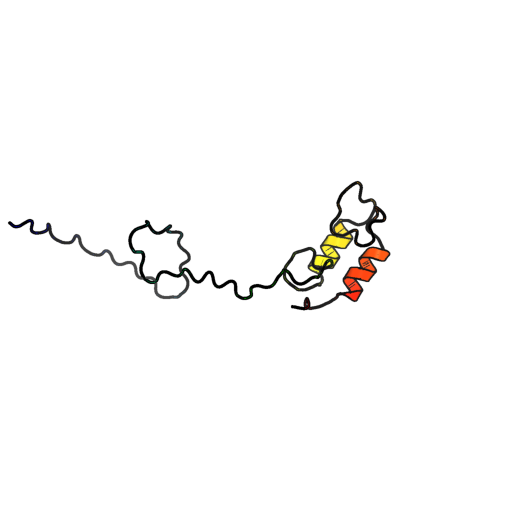 10.225 1.00 97.25 88 VAL A O 1
ATOM 614 N N . VAL A 1 89 ? -5.493 -3.783 9.950 1.00 98.19 89 VAL A N 1
ATOM 615 C CA . VAL A 1 89 ? -4.232 -3.782 9.197 1.00 98.19 89 VAL A CA 1
ATOM 616 C C . VAL A 1 89 ? -3.073 -3.851 10.187 1.00 98.19 89 VAL A C 1
ATOM 618 O O . VAL A 1 89 ? -2.855 -2.918 10.972 1.00 98.19 89 VAL A O 1
ATOM 621 N N . GLY A 1 90 ? -2.323 -4.950 10.172 1.00 97.69 90 GLY A N 1
ATOM 622 C CA . GLY A 1 90 ? -1.262 -5.189 11.143 1.00 97.69 90 GLY A CA 1
ATOM 623 C C . GLY A 1 90 ? -0.108 -6.048 10.638 1.00 97.69 90 GLY A C 1
ATOM 624 O O . GLY A 1 90 ? 0.239 -6.078 9.460 1.00 97.69 90 GLY A O 1
ATOM 625 N N . GLY A 1 91 ? 0.547 -6.741 11.574 1.00 98.12 91 GLY A N 1
ATOM 626 C CA . GLY A 1 91 ? 1.730 -7.553 11.273 1.00 98.12 91 GLY A CA 1
ATOM 627 C C . GLY A 1 91 ? 1.451 -8.711 10.310 1.00 98.12 91 GLY A C 1
ATOM 628 O O . GLY A 1 91 ? 2.324 -9.067 9.518 1.00 98.12 91 GLY A O 1
ATOM 629 N N . SER A 1 92 ? 0.238 -9.266 10.356 1.00 97.94 92 SER A N 1
ATOM 630 C CA . SER A 1 92 ? -0.219 -10.298 9.423 1.00 97.94 92 SER A CA 1
ATOM 631 C C . SER A 1 92 ? -0.199 -9.772 7.988 1.00 97.94 92 SER A C 1
ATOM 633 O O . SER A 1 92 ? 0.424 -10.384 7.124 1.00 97.94 92 SER A O 1
ATOM 635 N N . ASP A 1 93 ? -0.767 -8.594 7.749 1.00 98.00 93 ASP A N 1
ATOM 636 C CA . ASP A 1 93 ? -0.839 -7.976 6.422 1.00 98.00 93 ASP A CA 1
ATOM 637 C C . ASP A 1 93 ? 0.518 -7.469 5.945 1.00 98.00 93 ASP A C 1
ATOM 639 O O . ASP A 1 93 ? 0.888 -7.633 4.782 1.00 98.00 93 ASP A O 1
ATOM 643 N N . LEU A 1 94 ? 1.321 -6.929 6.866 1.00 98.12 94 LEU A N 1
ATOM 644 C CA . LEU A 1 94 ? 2.700 -6.545 6.581 1.00 98.12 94 LEU A CA 1
ATOM 645 C C . LEU A 1 94 ? 3.510 -7.734 6.052 1.00 98.12 94 LEU A C 1
ATOM 647 O O . LEU A 1 94 ? 4.291 -7.586 5.112 1.00 98.12 94 LEU A O 1
ATOM 651 N N . SER A 1 95 ? 3.318 -8.922 6.631 1.00 97.88 95 SER A N 1
ATOM 652 C CA . SER A 1 95 ? 4.012 -10.124 6.169 1.00 97.88 95 SER A CA 1
ATOM 653 C C . SER A 1 95 ? 3.625 -10.513 4.739 1.00 97.88 95 SER A C 1
ATOM 655 O O . SER A 1 95 ? 4.476 -11.022 4.009 1.00 97.88 95 SER 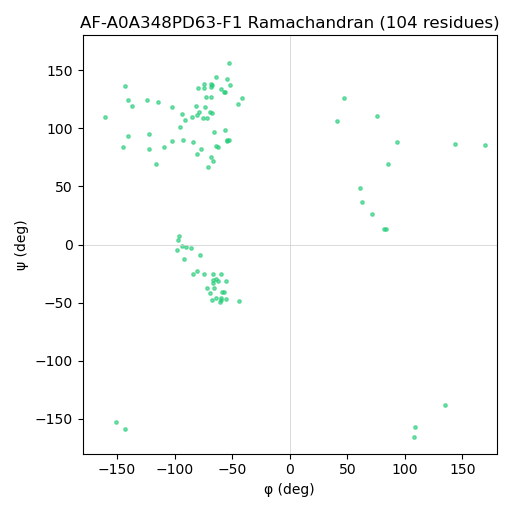A O 1
ATOM 657 N N . VAL A 1 96 ? 2.395 -10.210 4.305 1.00 96.50 96 VAL A N 1
ATOM 658 C CA . VAL A 1 96 ? 1.932 -10.436 2.927 1.00 96.50 96 VAL A CA 1
ATOM 659 C C . VAL A 1 96 ? 2.670 -9.517 1.954 1.00 96.50 96 VAL A C 1
ATOM 661 O O . VAL A 1 96 ? 3.220 -10.013 0.972 1.00 96.50 96 VAL A O 1
ATOM 664 N N . VAL A 1 97 ? 2.777 -8.216 2.255 1.00 96.94 97 VAL A N 1
ATOM 665 C CA . VAL A 1 97 ? 3.533 -7.258 1.417 1.00 96.94 97 VAL A CA 1
ATOM 666 C C . VAL A 1 97 ? 4.999 -7.663 1.304 1.00 96.94 97 VAL A C 1
ATOM 668 O O . VAL A 1 97 ? 5.552 -7.718 0.209 1.00 96.94 97 VAL A O 1
ATOM 671 N N . LEU A 1 98 ? 5.630 -8.017 2.426 1.00 96.81 98 LEU A N 1
ATOM 672 C CA . LEU A 1 98 ? 7.034 -8.432 2.437 1.00 96.81 98 LEU A CA 1
ATOM 673 C C . LEU A 1 98 ? 7.272 -9.758 1.703 1.00 96.81 98 LEU A C 1
ATOM 675 O O . LEU A 1 98 ? 8.321 -9.935 1.088 1.00 96.81 98 LEU A O 1
ATOM 679 N N . SER A 1 99 ? 6.309 -10.679 1.742 1.00 96.06 99 SER A N 1
ATOM 680 C CA . SER A 1 99 ? 6.403 -11.960 1.030 1.00 96.06 99 SER A CA 1
ATOM 681 C C . SER A 1 99 ? 6.207 -11.811 -0.480 1.00 96.06 99 SER A C 1
ATOM 683 O O . SER A 1 99 ? 6.701 -12.642 -1.239 1.00 96.06 99 SER A O 1
ATOM 685 N N . ALA A 1 100 ? 5.503 -10.765 -0.916 1.00 95.31 100 ALA A N 1
ATOM 686 C CA . ALA A 1 100 ? 5.231 -10.475 -2.321 1.00 95.31 100 ALA A CA 1
ATOM 687 C C . ALA A 1 100 ? 6.218 -9.471 -2.946 1.00 95.31 100 ALA A C 1
ATOM 689 O O . ALA A 1 100 ? 6.000 -9.047 -4.076 1.00 95.31 100 ALA A O 1
ATOM 690 N N . TRP A 1 101 ? 7.283 -9.084 -2.232 1.00 96.50 101 TRP A N 1
ATOM 691 C CA . TRP A 1 101 ? 8.185 -8.007 -2.644 1.00 96.50 101 TRP A CA 1
ATOM 692 C C . TRP A 1 101 ? 8.804 -8.238 -4.027 1.00 96.50 101 TRP A C 1
ATOM 694 O O . TRP A 1 101 ? 9.408 -9.282 -4.293 1.00 96.50 101 TRP A O 1
ATOM 704 N N . GLY A 1 102 ? 8.747 -7.211 -4.874 1.00 95.12 102 GLY A N 1
ATOM 705 C CA . GLY A 1 102 ? 9.269 -7.241 -6.233 1.00 95.12 102 GLY A CA 1
ATOM 706 C C . GLY A 1 102 ? 8.181 -7.281 -7.311 1.00 95.12 102 GLY A C 1
ATOM 707 O O . GLY A 1 102 ? 7.029 -6.938 -7.052 1.00 95.12 102 GLY A O 1
ATOM 708 N N . PRO A 1 103 ? 8.557 -7.602 -8.562 1.00 93.69 103 PRO A N 1
ATOM 709 C CA . PRO A 1 103 ? 7.651 -7.530 -9.699 1.00 93.69 103 PRO A CA 1
ATOM 710 C C . PRO A 1 103 ? 6.487 -8.503 -9.581 1.00 93.69 103 PRO A C 1
ATOM 712 O O . PRO A 1 103 ? 6.648 -9.650 -9.159 1.00 93.69 103 PRO A O 1
ATOM 715 N N . CYS A 1 104 ? 5.337 -8.061 -10.062 1.00 90.06 104 CYS A N 1
ATOM 716 C CA . CYS A 1 104 ? 4.150 -8.880 -10.092 1.00 90.06 104 CYS A CA 1
ATOM 717 C C . CYS A 1 104 ? 4.191 -9.967 -11.183 1.00 90.06 104 CYS A C 1
ATOM 719 O O . CYS A 1 104 ? 4.607 -9.678 -12.310 1.00 90.06 104 CYS A O 1
ATOM 721 N N . PRO A 1 105 ? 3.753 -11.213 -10.898 1.00 81.44 105 PRO A N 1
ATOM 722 C CA . PRO A 1 105 ? 3.696 -12.271 -11.904 1.00 81.44 105 PRO A CA 1
ATOM 723 C C . PRO A 1 105 ? 2.623 -11.961 -12.953 1.00 81.44 105 PRO A C 1
ATOM 725 O O . PRO A 1 105 ? 1.476 -11.715 -12.586 1.00 81.44 105 PRO A O 1
ATOM 728 N N . LEU A 1 106 ? 2.999 -11.990 -14.236 1.00 70.50 106 LEU A N 1
ATOM 729 C CA . LEU A 1 106 ? 2.091 -11.815 -15.379 1.00 70.50 106 LEU A CA 1
ATOM 730 C C . LEU A 1 106 ? 1.120 -12.988 -15.559 1.00 70.50 106 LEU A C 1
ATOM 732 O O . LEU A 1 106 ? 1.539 -14.144 -15.314 1.00 70.50 106 LEU A O 1
#

Radius of gyration: 25.91 Å; Cα contacts (8 Å, |Δi|>4): 95; chains: 1; bounding box: 32×44×77 Å

Solvent-accessible surface area (backbone atoms only — not comparable to full-atom values): 7297 Å² total; per-residue (Å²): 137,88,88,80,80,84,78,84,80,80,85,78,86,79,88,76,92,77,84,85,84,88,74,96,75,85,82,77,96,79,74,98,72,90,70,76,76,72,74,71,60,82,61,89,60,69,77,42,93,40,76,48,32,71,80,70,79,60,45,23,48,70,71,26,54,50,53,41,63,73,51,56,38,79,35,95,71,91,45,85,53,38,74,83,70,81,46,48,22,48,73,73,30,52,50,50,38,66,73,53,57,39,73,47,65,125

Mean predicted aligned error: 16.87 Å

Nearest PDB structures (foldseek):
  2y3n-assembly2_B  TM=9.151E-01  e=2.618E-02  Pseudobacteroides cellulosolvens